Protein AF-A0AA97FB70-F1 (afdb_monomer)

Foldseek 3Di:
DDDDDDDDDDPDDDDDDPDDPPDPPPPPQDDPVLLLLLLQLLLLVVVLVVLVPDPPDDPVRSVVSNVVSVVLNVVSVVVNPVDDPVNSVVSNVVNVVVLVVDDPVVSVVSNVVSSVVVVVVVVVVVVVVVVVVVVVVVVVVD

Organism: NCBI:txid3071408

Sequence (142 aa):
MSTRLSSIIIALSMALGTAPAIAQQQQQGLSELAANDFRCFALMGAQRDLLLNRTDVDAEQKAGRLIELNVLTAFYNGRSSQYNANQVSSALQGTTRQLLAMEQAALDAEMQRCTNFYLNVRQSMTEARAQAAQAISGQQQQ

Secondary structure (DSSP, 8-state):
----------------------------PPPHHHHHHHHHHHHHHHHHHHHHH-SSS-HHHHHHHHHHHHHHHHHHHHHHTTS-HHHHHHHHHHHHHHHHTS-HHHHHHHHHHHHHHHHHHHHHHHHHHHHHHHHHHHHTT-

Mean predicted aligned error: 12.49 Å

Structure (mmCIF, N/CA/C/O backbone):
data_AF-A0AA97FB70-F1
#
_entry.id   AF-A0AA97FB70-F1
#
loop_
_atom_site.group_PDB
_atom_site.id
_atom_site.type_symbol
_atom_site.label_atom_id
_atom_site.label_alt_id
_atom_site.label_comp_id
_atom_site.label_asym_id
_atom_site.label_entity_id
_atom_site.label_seq_id
_atom_site.pdbx_PDB_ins_code
_atom_site.Cartn_x
_atom_site.Cartn_y
_atom_site.Cartn_z
_atom_site.occupancy
_atom_site.B_iso_or_equiv
_atom_site.auth_seq_id
_atom_site.auth_comp_id
_atom_site.auth_asym_id
_atom_site.auth_atom_id
_atom_site.pdbx_PDB_model_num
ATOM 1 N N . MET A 1 1 ? 67.669 -17.557 61.266 1.00 44.47 1 MET A N 1
ATOM 2 C CA . MET A 1 1 ? 68.060 -17.496 59.842 1.00 44.47 1 MET A CA 1
ATOM 3 C C . MET A 1 1 ? 66.885 -16.941 59.057 1.00 44.47 1 MET A C 1
ATOM 5 O O . MET A 1 1 ? 65.794 -17.483 59.157 1.00 44.47 1 MET A O 1
ATOM 9 N N . SER A 1 2 ? 67.096 -15.809 58.386 1.00 50.75 2 SER A N 1
ATOM 10 C CA . SER A 1 2 ? 66.127 -15.149 57.505 1.00 50.75 2 SER A CA 1
ATOM 11 C C . SER A 1 2 ? 65.854 -15.977 56.252 1.00 50.75 2 SER A C 1
ATOM 13 O O . SER A 1 2 ? 66.799 -16.484 55.657 1.00 50.75 2 SER A O 1
ATOM 15 N N . THR A 1 3 ? 64.614 -15.978 55.762 1.00 44.78 3 THR A N 1
ATOM 16 C CA . THR A 1 3 ? 64.290 -15.360 54.459 1.00 44.78 3 THR A CA 1
ATOM 17 C C . THR A 1 3 ? 62.779 -15.224 54.266 1.00 44.78 3 THR A C 1
ATOM 19 O O . THR A 1 3 ? 61.993 -16.101 54.603 1.00 44.78 3 THR A O 1
ATOM 22 N N . ARG A 1 4 ? 62.405 -14.037 53.783 1.00 55.75 4 ARG A N 1
ATOM 23 C CA . ARG A 1 4 ? 61.065 -13.587 53.391 1.00 55.75 4 ARG A CA 1
ATOM 24 C C . ARG A 1 4 ? 60.722 -14.102 51.989 1.00 55.75 4 ARG A C 1
ATOM 26 O O . ARG A 1 4 ? 61.653 -14.400 51.254 1.00 55.75 4 ARG A O 1
ATOM 33 N N . LEU A 1 5 ? 59.434 -14.064 51.627 1.00 50.97 5 LEU 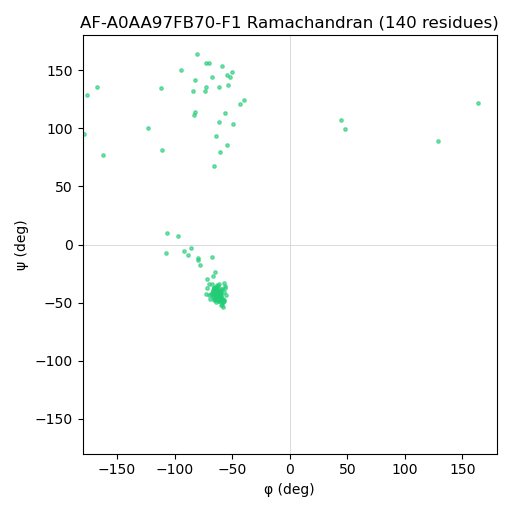A N 1
ATOM 34 C CA . LEU A 1 5 ? 58.842 -13.698 50.316 1.00 50.97 5 LEU A CA 1
ATOM 35 C C . LEU A 1 5 ? 57.307 -13.806 50.496 1.00 50.97 5 LEU A C 1
ATOM 37 O O . LEU A 1 5 ? 56.780 -14.896 50.660 1.00 50.97 5 LEU A O 1
ATOM 41 N N . SER A 1 6 ? 56.585 -12.725 50.806 1.00 48.28 6 SER A N 1
ATOM 42 C CA . SER A 1 6 ? 55.991 -11.761 49.861 1.00 48.28 6 SER A CA 1
ATOM 43 C C . SER A 1 6 ? 55.221 -12.414 48.706 1.00 48.28 6 SER A C 1
ATOM 45 O O . SER A 1 6 ? 55.828 -12.751 47.696 1.00 48.28 6 SER A O 1
ATOM 47 N N . SER A 1 7 ? 53.888 -12.480 48.792 1.00 50.91 7 SER A N 1
ATOM 48 C CA . SER A 1 7 ? 53.012 -11.639 47.954 1.00 50.91 7 SER A CA 1
ATOM 49 C C . SER A 1 7 ? 51.536 -11.823 48.304 1.00 50.91 7 SER A C 1
ATOM 51 O O . SER A 1 7 ? 51.008 -12.926 48.385 1.00 50.91 7 SER A O 1
ATOM 53 N N . ILE A 1 8 ? 50.910 -10.673 48.515 1.00 54.56 8 ILE A N 1
ATOM 54 C CA . ILE A 1 8 ? 49.498 -10.409 48.747 1.00 54.56 8 ILE A CA 1
ATOM 55 C C . ILE A 1 8 ? 48.815 -10.315 47.375 1.00 54.56 8 ILE A C 1
ATOM 57 O O . ILE A 1 8 ? 49.288 -9.557 46.532 1.00 54.56 8 ILE A O 1
ATOM 61 N N . ILE A 1 9 ? 47.681 -10.991 47.173 1.00 56.78 9 ILE A N 1
ATOM 62 C CA . ILE A 1 9 ? 46.658 -10.532 46.222 1.00 56.78 9 ILE A CA 1
ATOM 63 C C . ILE A 1 9 ? 45.352 -10.392 47.000 1.00 56.78 9 ILE A C 1
ATOM 65 O O . ILE A 1 9 ? 44.668 -11.363 47.311 1.00 56.78 9 ILE A O 1
ATOM 69 N N . ILE A 1 10 ? 45.055 -9.144 47.349 1.00 54.81 10 ILE A N 1
ATOM 70 C CA . ILE A 1 10 ? 43.747 -8.690 47.805 1.00 54.81 10 ILE A CA 1
ATOM 71 C C . ILE A 1 10 ? 42.913 -8.454 46.545 1.00 54.81 10 ILE A C 1
ATOM 73 O O . ILE A 1 10 ? 43.208 -7.538 45.783 1.00 54.81 10 ILE A O 1
ATOM 77 N N . ALA A 1 11 ? 41.863 -9.246 46.339 1.00 51.91 11 ALA A N 1
ATOM 78 C CA . ALA A 1 11 ? 40.747 -8.871 45.476 1.00 51.91 11 ALA A CA 1
ATOM 79 C C . ALA A 1 11 ? 39.525 -8.637 46.374 1.00 51.91 11 ALA A C 1
ATOM 81 O O . ALA A 1 11 ? 38.693 -9.515 46.591 1.00 51.91 11 ALA A O 1
ATOM 82 N N . LEU A 1 12 ? 39.484 -7.440 46.965 1.00 48.34 12 LEU A N 1
ATOM 83 C CA . LEU A 1 12 ? 38.316 -6.879 47.636 1.00 48.34 12 LEU A CA 1
ATOM 84 C C . LEU A 1 12 ? 37.419 -6.243 46.567 1.00 48.34 12 LEU A C 1
ATOM 86 O O . LEU A 1 12 ? 37.794 -5.219 46.006 1.00 48.34 12 LEU A O 1
ATOM 90 N N . SER A 1 13 ? 36.242 -6.806 46.304 1.00 49.72 13 SER A N 1
ATOM 91 C CA . SER A 1 13 ? 35.053 -6.086 45.801 1.00 49.72 13 SER A CA 1
ATOM 92 C C . SER A 1 13 ? 33.834 -6.980 46.066 1.00 49.72 13 SER A C 1
ATOM 94 O O . SER A 1 13 ? 33.517 -7.867 45.286 1.00 49.72 13 SER A O 1
ATOM 96 N N . MET A 1 14 ? 33.353 -7.040 47.306 1.00 46.28 14 MET A N 1
ATOM 97 C CA . MET A 1 14 ? 32.120 -6.369 47.739 1.00 46.28 14 MET A CA 1
ATOM 98 C C . MET A 1 14 ? 30.946 -6.514 46.761 1.00 46.28 14 MET A C 1
ATOM 100 O O . MET A 1 14 ? 30.884 -5.875 45.715 1.00 46.28 14 MET A O 1
ATOM 104 N N . ALA A 1 15 ? 29.993 -7.344 47.184 1.00 51.19 15 ALA A N 1
ATOM 105 C CA . ALA A 1 15 ? 28.610 -7.324 46.748 1.00 51.19 15 ALA A CA 1
ATOM 106 C C . ALA A 1 15 ? 28.008 -5.918 46.891 1.00 51.19 15 ALA A C 1
ATOM 108 O O . ALA A 1 15 ? 28.314 -5.232 47.863 1.00 51.19 15 ALA A O 1
ATOM 109 N N . LEU A 1 16 ? 27.135 -5.547 45.950 1.00 43.12 16 LEU A N 1
ATOM 110 C CA . LEU A 1 16 ? 25.863 -4.828 46.126 1.00 43.12 16 LEU A CA 1
ATOM 111 C C . LEU A 1 16 ? 25.431 -4.279 44.762 1.00 43.12 16 LEU A C 1
ATOM 113 O O . LEU A 1 16 ? 26.141 -3.490 44.147 1.00 43.12 16 LEU A O 1
ATOM 117 N N . GLY A 1 17 ? 24.241 -4.673 44.313 1.00 40.38 17 GLY A N 1
ATOM 118 C CA . GLY A 1 17 ? 23.576 -4.045 43.176 1.00 40.38 17 GLY A CA 1
ATOM 119 C C . GLY A 1 17 ? 23.115 -5.049 42.137 1.00 40.38 17 GLY A C 1
ATOM 120 O O . GLY A 1 17 ? 23.816 -5.337 41.173 1.00 40.38 17 GLY A O 1
ATOM 121 N N . THR A 1 18 ? 21.891 -5.539 42.309 1.00 51.41 18 THR A N 1
ATOM 122 C CA . THR A 1 18 ? 21.053 -6.045 41.221 1.00 51.41 18 THR A CA 1
ATOM 123 C C . THR A 1 18 ? 20.816 -4.904 40.225 1.00 51.41 18 THR A C 1
ATOM 125 O O . THR A 1 18 ? 19.798 -4.218 40.281 1.00 51.41 18 THR A O 1
ATOM 128 N N . ALA A 1 19 ? 21.794 -4.633 39.363 1.00 48.28 19 ALA A N 1
ATOM 129 C CA . ALA A 1 19 ? 21.603 -3.767 38.210 1.00 48.28 19 ALA A CA 1
ATOM 130 C C . ALA A 1 19 ? 20.758 -4.539 37.184 1.00 48.28 19 ALA A C 1
ATOM 132 O O . ALA A 1 19 ? 20.974 -5.742 37.004 1.00 48.28 19 ALA A O 1
ATOM 133 N N . PRO A 1 20 ? 19.748 -3.890 36.583 1.00 44.09 20 PRO A N 1
ATOM 134 C CA . PRO A 1 20 ? 18.685 -4.575 35.875 1.00 44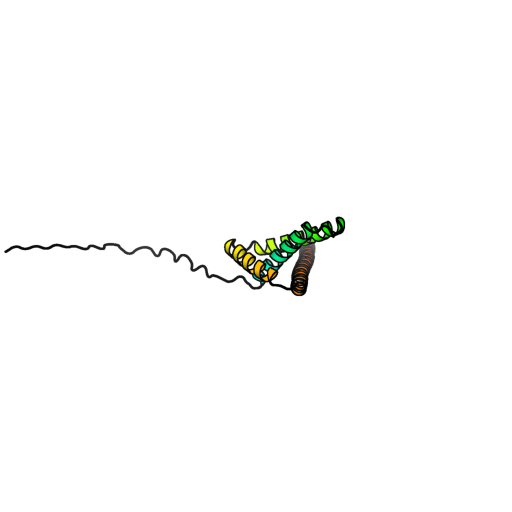.09 20 PRO A CA 1
ATOM 135 C C . PRO A 1 20 ? 19.285 -5.364 34.720 1.00 44.09 20 PRO A C 1
ATOM 137 O O . PRO A 1 20 ? 20.128 -4.857 33.980 1.00 44.09 20 PRO A O 1
ATOM 140 N N . ALA A 1 21 ? 18.819 -6.602 34.563 1.00 47.72 21 ALA A N 1
ATOM 141 C CA . ALA A 1 21 ? 18.895 -7.295 33.295 1.00 47.72 21 ALA A CA 1
ATOM 142 C C . ALA A 1 21 ? 18.352 -6.324 32.240 1.00 47.72 21 ALA A C 1
ATOM 144 O O . ALA A 1 21 ? 17.148 -6.065 32.191 1.00 47.72 21 ALA A O 1
ATOM 145 N N . ILE A 1 22 ? 19.250 -5.717 31.459 1.00 51.22 22 ILE A N 1
ATOM 146 C CA . ILE A 1 22 ? 18.862 -5.005 30.251 1.00 51.22 22 ILE A CA 1
ATOM 147 C C . ILE A 1 22 ? 18.116 -6.056 29.456 1.00 51.22 22 ILE A C 1
ATOM 149 O O . ILE A 1 22 ? 18.670 -7.108 29.130 1.00 51.22 22 ILE A O 1
ATOM 153 N N . ALA A 1 23 ? 16.823 -5.796 29.313 1.00 42.44 23 ALA A N 1
ATOM 154 C CA . ALA A 1 23 ? 15.851 -6.689 28.749 1.00 42.44 23 ALA A CA 1
ATOM 155 C C . ALA A 1 23 ? 16.462 -7.420 27.555 1.00 42.44 23 ALA A C 1
ATOM 157 O O . ALA A 1 23 ? 16.907 -6.796 26.589 1.00 42.44 23 ALA A O 1
ATOM 158 N N . GLN A 1 24 ? 16.430 -8.753 27.607 1.00 37.75 24 GLN A N 1
ATOM 159 C CA . GLN A 1 24 ? 16.200 -9.530 26.403 1.00 37.75 24 GLN A CA 1
ATOM 160 C C . GLN A 1 24 ? 14.893 -8.988 25.829 1.00 37.75 24 GLN A C 1
ATOM 162 O O . GLN A 1 24 ? 13.804 -9.450 26.164 1.00 37.75 24 GLN A O 1
ATOM 167 N N . GLN A 1 25 ? 14.999 -7.918 25.045 1.00 43.56 25 GLN A N 1
ATOM 168 C CA . GLN A 1 25 ? 13.932 -7.426 24.214 1.00 43.56 25 GLN A CA 1
ATOM 169 C C . GLN A 1 25 ? 13.725 -8.567 23.237 1.00 43.56 25 GLN A C 1
ATOM 171 O O . GLN A 1 25 ? 14.482 -8.727 22.279 1.00 43.56 25 GLN A O 1
ATOM 176 N N . GLN A 1 26 ? 12.786 -9.447 23.596 1.00 38.09 26 GLN A N 1
ATOM 177 C CA . GLN A 1 26 ? 12.330 -10.517 22.744 1.00 38.09 26 GLN A CA 1
ATOM 178 C C . GLN A 1 26 ? 12.166 -9.894 21.374 1.00 38.09 26 GLN A C 1
ATOM 180 O O . GLN A 1 26 ? 11.438 -8.915 21.191 1.00 38.09 26 GLN A O 1
ATOM 185 N N . GLN A 1 27 ? 12.900 -10.460 20.433 1.00 46.34 27 GLN A N 1
ATOM 186 C CA . GLN A 1 27 ? 12.713 -10.276 19.016 1.00 46.34 27 GLN A CA 1
ATOM 187 C C . GLN A 1 27 ? 11.344 -10.895 18.697 1.00 46.34 27 GLN A C 1
ATOM 189 O O . GLN A 1 27 ? 11.245 -11.962 18.105 1.00 46.34 27 GLN A O 1
ATOM 194 N N . GLN A 1 28 ? 10.274 -10.279 19.209 1.00 54.03 28 GLN A N 1
ATOM 195 C CA . GLN A 1 28 ? 8.913 -10.559 18.814 1.00 54.03 28 GLN A CA 1
ATOM 196 C C . GLN A 1 28 ? 8.890 -10.201 17.339 1.00 54.03 28 GLN A C 1
ATOM 198 O O . G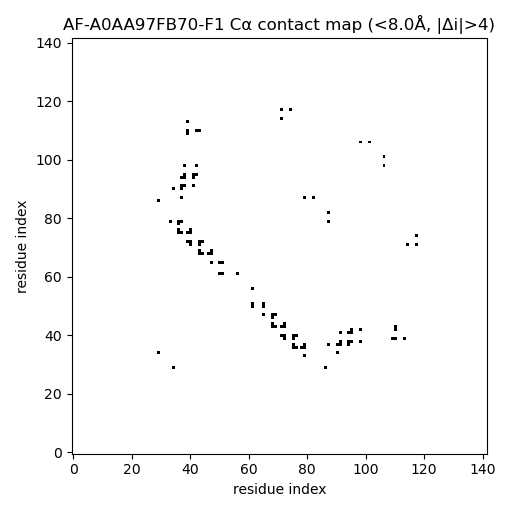LN A 1 28 ? 8.993 -9.029 16.959 1.00 54.03 28 GLN A O 1
ATOM 203 N N . GLY A 1 29 ? 8.881 -11.247 16.514 1.00 61.06 29 GLY A N 1
ATOM 204 C CA . GLY A 1 29 ? 8.641 -11.111 15.093 1.00 61.06 29 GLY A CA 1
ATOM 205 C C . GLY A 1 29 ? 7.387 -10.274 14.886 1.00 61.06 29 GLY A C 1
ATOM 206 O O . GLY A 1 29 ? 6.471 -10.270 15.713 1.00 61.06 29 GLY A O 1
ATOM 207 N N . LEU A 1 30 ? 7.369 -9.522 13.794 1.00 70.06 30 LEU A N 1
ATOM 208 C CA . LEU A 1 30 ? 6.179 -8.791 13.404 1.00 70.06 30 LEU A CA 1
ATOM 209 C C . LEU A 1 30 ? 4.991 -9.748 13.325 1.00 70.06 30 LEU A C 1
ATOM 211 O O . LEU A 1 30 ? 5.118 -10.856 12.802 1.00 70.06 30 LEU A O 1
ATOM 215 N N . SER A 1 31 ? 3.840 -9.314 13.836 1.00 81.75 31 SER A N 1
ATOM 216 C CA . SER A 1 31 ? 2.610 -10.063 13.614 1.00 81.75 31 SER A CA 1
ATOM 217 C C . SER A 1 31 ? 2.346 -10.176 12.112 1.00 81.75 31 SER A C 1
ATOM 219 O O . SER A 1 31 ? 2.761 -9.323 11.325 1.00 81.75 31 SER A O 1
ATOM 221 N N . GLU A 1 32 ? 1.626 -11.214 11.700 1.00 76.25 32 GLU A N 1
ATOM 222 C CA . GLU A 1 32 ? 1.259 -11.401 10.293 1.00 76.25 32 GLU A CA 1
ATOM 223 C C . GLU A 1 32 ? 0.512 -10.178 9.734 1.00 76.25 32 GLU A C 1
ATOM 225 O O . GLU A 1 32 ? 0.768 -9.729 8.618 1.00 76.25 32 GLU A O 1
ATOM 230 N N . LEU A 1 33 ? -0.343 -9.565 10.559 1.00 78.62 33 LEU A N 1
ATOM 231 C CA . LEU A 1 33 ? -1.034 -8.321 10.230 1.00 78.62 33 LEU A CA 1
ATOM 232 C C . LEU A 1 33 ? -0.055 -7.173 9.946 1.00 78.62 33 LEU A C 1
ATOM 234 O O . LEU A 1 33 ? -0.219 -6.466 8.957 1.00 78.62 33 LEU A O 1
ATOM 238 N N . ALA A 1 34 ? 0.984 -7.029 10.770 1.00 84.25 34 ALA A N 1
ATOM 239 C CA . ALA A 1 34 ? 2.019 -6.022 10.573 1.00 84.25 34 ALA A CA 1
ATOM 240 C C . ALA A 1 34 ? 2.800 -6.264 9.277 1.00 84.25 34 ALA A C 1
ATOM 242 O O . ALA A 1 34 ? 3.020 -5.342 8.497 1.00 84.25 34 ALA A O 1
ATOM 243 N N . ALA A 1 35 ? 3.193 -7.515 9.019 1.00 84.38 35 ALA A N 1
ATOM 244 C CA . ALA A 1 35 ? 3.893 -7.889 7.793 1.00 84.38 35 ALA A CA 1
ATOM 245 C C . ALA A 1 35 ? 3.053 -7.580 6.541 1.00 84.38 35 ALA A C 1
ATOM 247 O O . ALA A 1 35 ? 3.585 -7.104 5.537 1.00 84.38 35 ALA A O 1
ATOM 248 N N . ASN A 1 36 ? 1.737 -7.793 6.617 1.00 88.56 36 ASN A N 1
ATOM 249 C CA . ASN A 1 36 ? 0.799 -7.437 5.556 1.00 88.56 36 ASN A CA 1
ATOM 250 C C . ASN A 1 36 ? 0.693 -5.918 5.357 1.00 88.56 36 ASN A C 1
ATOM 252 O O . ASN A 1 36 ? 0.653 -5.471 4.212 1.00 88.56 36 ASN A O 1
ATOM 256 N N . ASP A 1 37 ? 0.702 -5.129 6.434 1.00 91.62 37 ASP A N 1
ATOM 257 C CA . ASP A 1 37 ? 0.679 -3.664 6.353 1.00 91.62 37 ASP A CA 1
ATOM 258 C C . ASP A 1 37 ? 1.937 -3.103 5.686 1.00 91.62 37 ASP A C 1
ATOM 260 O O . ASP A 1 37 ? 1.837 -2.255 4.799 1.00 91.62 37 ASP A O 1
ATOM 264 N N . PHE A 1 38 ? 3.119 -3.621 6.039 1.00 92.12 38 PHE A N 1
ATOM 265 C CA . PHE A 1 38 ? 4.371 -3.232 5.382 1.00 92.12 38 PHE A CA 1
ATOM 266 C C . PHE A 1 38 ? 4.389 -3.605 3.898 1.00 92.12 38 PHE A C 1
ATOM 268 O O . PHE A 1 38 ? 4.907 -2.839 3.083 1.00 92.12 38 PHE A O 1
ATOM 275 N N . ARG A 1 39 ? 3.778 -4.737 3.528 1.00 91.75 39 ARG A N 1
ATOM 276 C CA . ARG A 1 39 ? 3.636 -5.153 2.128 1.00 91.75 39 ARG A CA 1
ATOM 277 C C . ARG A 1 39 ? 2.751 -4.241 1.325 1.00 91.75 39 ARG A C 1
ATOM 279 O O . ARG A 1 39 ? 3.165 -3.781 0.263 1.00 91.75 39 ARG A O 1
ATOM 286 N N . CYS A 1 40 ? 1.591 -3.913 1.868 1.00 94.50 40 CYS A N 1
ATOM 287 C CA . CYS A 1 40 ? 0.695 -2.975 1.228 1.00 94.50 40 CYS A CA 1
ATOM 288 C C . CYS A 1 40 ? 1.302 -1.570 1.147 1.00 94.50 40 CYS A C 1
ATOM 29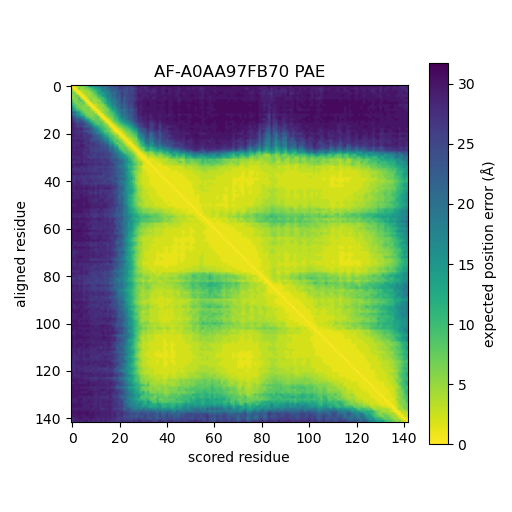0 O O . CYS A 1 40 ? 1.218 -0.941 0.097 1.00 94.50 40 CYS A O 1
ATOM 292 N N . PHE A 1 41 ? 1.986 -1.095 2.192 1.00 94.44 41 PHE A N 1
ATOM 293 C CA . PHE A 1 41 ? 2.693 0.187 2.154 1.00 94.44 41 PHE A CA 1
ATOM 294 C C . PHE A 1 41 ? 3.751 0.230 1.042 1.00 94.44 41 PHE A C 1
ATOM 296 O O . PHE A 1 41 ? 3.734 1.138 0.210 1.00 94.44 41 PHE A O 1
ATOM 303 N N . ALA A 1 42 ? 4.642 -0.766 0.998 1.00 93.44 42 ALA A N 1
ATOM 304 C CA . ALA A 1 42 ? 5.711 -0.823 0.005 1.00 93.44 42 ALA A CA 1
ATOM 305 C C . ALA A 1 42 ? 5.160 -0.947 -1.426 1.00 93.44 42 ALA A C 1
ATOM 307 O O . ALA A 1 42 ? 5.639 -0.259 -2.327 1.00 93.44 42 ALA A O 1
ATOM 308 N N . LEU A 1 43 ? 4.124 -1.769 -1.630 1.00 95.00 43 LEU A N 1
ATOM 309 C CA . LEU A 1 43 ? 3.497 -1.958 -2.938 1.00 95.00 43 LEU A CA 1
ATOM 310 C C . LEU A 1 43 ? 2.833 -0.674 -3.447 1.00 95.00 43 LEU A C 1
ATOM 312 O O . LEU A 1 43 ? 3.054 -0.293 -4.595 1.00 95.00 43 LEU A O 1
ATOM 316 N N . MET A 1 44 ? 2.058 0.020 -2.607 1.00 95.31 44 MET A N 1
ATOM 317 C CA . MET A 1 44 ? 1.383 1.263 -3.010 1.00 95.31 44 MET A CA 1
ATOM 318 C C . MET A 1 44 ? 2.384 2.381 -3.308 1.00 95.31 44 MET A C 1
ATOM 320 O O . MET A 1 44 ? 2.221 3.098 -4.296 1.00 95.31 44 MET A O 1
ATOM 324 N N . GLY A 1 45 ? 3.456 2.478 -2.513 1.00 92.94 45 GLY A N 1
ATOM 325 C CA . GLY A 1 45 ? 4.567 3.390 -2.781 1.00 92.94 45 GLY A CA 1
ATOM 326 C C . GLY A 1 45 ? 5.228 3.110 -4.133 1.00 92.94 45 GLY A C 1
ATOM 327 O O . GLY A 1 45 ? 5.340 4.014 -4.957 1.00 92.94 45 GLY A O 1
ATOM 328 N N . ALA A 1 46 ? 5.570 1.848 -4.411 1.00 91.56 46 ALA A N 1
ATOM 329 C CA . ALA A 1 46 ? 6.177 1.456 -5.682 1.00 91.56 46 ALA A CA 1
ATOM 330 C C . ALA A 1 46 ? 5.260 1.740 -6.885 1.00 91.56 46 ALA A C 1
ATOM 332 O O . ALA A 1 46 ? 5.711 2.283 -7.891 1.00 91.56 46 ALA A O 1
ATOM 333 N N . GLN A 1 47 ? 3.961 1.436 -6.781 1.00 92.94 47 GLN A N 1
ATOM 334 C CA . GLN A 1 47 ? 2.989 1.726 -7.843 1.00 92.94 47 GLN A CA 1
ATOM 335 C C . GLN A 1 47 ? 2.834 3.228 -8.092 1.00 92.94 47 GLN A C 1
ATOM 337 O O . GLN A 1 47 ? 2.711 3.656 -9.242 1.00 92.94 47 GLN A O 1
ATOM 342 N N . ARG A 1 48 ? 2.878 4.041 -7.032 1.00 94.56 48 ARG A N 1
ATOM 343 C CA . ARG A 1 48 ? 2.856 5.501 -7.153 1.00 94.56 48 ARG A CA 1
ATOM 344 C C . ARG A 1 48 ? 4.088 6.002 -7.894 1.00 94.56 48 ARG A C 1
ATOM 346 O O . ARG A 1 48 ? 3.949 6.787 -8.828 1.00 94.56 48 ARG A O 1
ATOM 353 N N . ASP A 1 49 ? 5.267 5.529 -7.510 1.00 92.94 49 ASP A N 1
ATOM 354 C CA . ASP A 1 49 ? 6.528 5.955 -8.115 1.00 92.94 49 ASP A CA 1
ATOM 355 C C . ASP A 1 49 ? 6.619 5.507 -9.586 1.00 92.94 49 ASP A C 1
ATOM 357 O O . ASP A 1 49 ? 7.049 6.278 -10.446 1.00 92.94 49 ASP A O 1
ATOM 361 N N . LEU A 1 50 ? 6.117 4.313 -9.922 1.00 91.88 50 LEU A N 1
ATOM 362 C CA . LEU A 1 50 ? 5.969 3.865 -11.311 1.00 91.88 50 LEU A CA 1
ATOM 363 C C . LEU A 1 50 ? 5.015 4.770 -12.096 1.00 91.88 50 LEU A C 1
ATOM 365 O O . LEU A 1 50 ? 5.353 5.232 -13.186 1.00 91.88 50 LEU A O 1
ATOM 369 N N . LEU A 1 51 ? 3.836 5.063 -11.543 1.00 94.38 51 LEU A N 1
ATOM 370 C CA . LEU A 1 51 ? 2.839 5.899 -12.205 1.00 94.38 51 LEU A CA 1
ATOM 371 C C . LEU A 1 51 ? 3.344 7.329 -12.435 1.00 94.38 51 LEU A C 1
ATOM 373 O O . LEU A 1 51 ? 3.094 7.893 -13.500 1.00 94.38 51 LEU A O 1
ATOM 377 N N . LEU A 1 52 ? 4.088 7.906 -11.486 1.00 94.19 52 LEU A N 1
ATOM 378 C CA . LEU A 1 52 ? 4.706 9.228 -11.632 1.00 94.19 52 LEU A CA 1
ATOM 379 C C . LEU A 1 52 ? 5.614 9.310 -12.865 1.00 94.19 52 LEU A C 1
ATOM 381 O O . LEU A 1 52 ? 5.604 10.336 -13.546 1.00 94.19 52 LEU A O 1
ATOM 385 N N . ASN A 1 53 ? 6.309 8.224 -13.201 1.00 94.00 53 ASN A N 1
ATOM 386 C CA . ASN A 1 53 ? 7.236 8.165 -14.331 1.00 94.00 53 ASN A CA 1
ATOM 387 C C . ASN A 1 53 ? 6.583 7.759 -15.666 1.00 94.00 53 ASN A C 1
ATOM 389 O O . ASN A 1 53 ? 7.221 7.863 -16.712 1.00 94.00 53 ASN A O 1
ATOM 393 N N . ARG A 1 54 ? 5.314 7.330 -15.667 1.00 93.12 54 ARG A N 1
ATOM 394 C CA . ARG A 1 54 ? 4.584 7.000 -16.901 1.00 93.12 54 ARG A CA 1
ATOM 395 C C . ARG A 1 54 ? 4.193 8.253 -17.681 1.00 93.12 54 ARG A C 1
ATOM 397 O O . ARG A 1 54 ? 3.633 9.194 -17.110 1.00 93.12 54 ARG A O 1
ATOM 404 N N . THR A 1 55 ? 4.459 8.235 -18.984 1.00 93.38 55 THR A N 1
ATOM 405 C CA . THR A 1 55 ? 4.101 9.287 -19.954 1.00 93.38 55 THR A CA 1
ATOM 406 C C . THR A 1 55 ? 2.966 8.871 -20.889 1.00 93.38 55 THR A C 1
ATOM 408 O O . THR A 1 55 ? 2.461 9.690 -21.646 1.00 93.38 55 THR A O 1
ATOM 411 N N . ASP A 1 56 ? 2.554 7.607 -20.821 1.00 94.81 56 ASP A N 1
ATOM 412 C CA . ASP A 1 56 ? 1.545 6.964 -21.663 1.00 94.81 56 ASP A CA 1
ATOM 413 C C . ASP A 1 56 ? 0.146 6.931 -21.020 1.00 94.81 56 ASP A C 1
ATOM 415 O O . ASP A 1 56 ? -0.762 6.281 -21.529 1.00 94.81 56 ASP A O 1
ATOM 419 N N . VAL A 1 57 ? -0.027 7.608 -19.883 1.00 93.50 57 VAL A N 1
ATOM 420 C CA . VAL A 1 57 ? -1.299 7.721 -19.160 1.00 93.50 57 VAL A CA 1
ATOM 421 C C . VAL A 1 57 ? -1.775 9.161 -19.254 1.00 93.50 57 VAL A C 1
ATOM 423 O O . VAL A 1 57 ? -0.990 10.083 -19.025 1.00 93.50 57 VAL A O 1
ATOM 426 N N . ASP A 1 58 ? -3.059 9.342 -19.553 1.00 97.00 58 ASP A N 1
ATOM 427 C CA . ASP A 1 58 ? -3.697 10.656 -19.554 1.00 97.00 58 ASP A CA 1
ATOM 428 C C . ASP A 1 58 ? -3.505 11.387 -18.208 1.00 97.00 58 ASP A C 1
ATOM 430 O O . ASP A 1 58 ? -3.461 10.764 -17.143 1.00 97.00 58 ASP A O 1
ATOM 434 N N . ALA A 1 59 ? -3.373 12.716 -18.248 1.00 94.25 59 ALA A N 1
ATOM 435 C CA . ALA A 1 59 ? -3.042 13.519 -17.074 1.00 94.25 59 ALA A CA 1
ATOM 436 C C . ALA A 1 59 ? -4.131 13.474 -15.989 1.00 94.25 59 ALA A C 1
ATOM 438 O O . ALA A 1 59 ? -3.801 13.388 -14.802 1.00 94.25 59 ALA A O 1
ATOM 439 N N . GLU A 1 60 ? -5.409 13.493 -16.374 1.00 95.19 60 GLU A N 1
ATOM 440 C CA . GLU A 1 60 ? -6.533 13.424 -15.438 1.00 95.19 60 GLU A CA 1
ATOM 441 C C . GLU A 1 60 ? -6.610 12.031 -14.809 1.00 95.19 60 GLU A C 1
ATOM 443 O O . GLU A 1 60 ? -6.652 11.890 -13.582 1.00 95.19 60 GLU A O 1
ATOM 448 N N . GLN A 1 61 ? -6.507 10.987 -15.636 1.00 95.56 61 GLN A N 1
ATOM 449 C CA . GLN A 1 61 ? -6.472 9.605 -15.160 1.00 95.56 61 GLN A CA 1
ATOM 450 C C . GLN A 1 61 ? -5.287 9.361 -14.212 1.00 95.56 61 GLN A C 1
ATOM 452 O O . GLN A 1 61 ? -5.426 8.712 -13.170 1.00 95.56 61 GLN A O 1
ATOM 457 N N . LYS A 1 62 ? -4.109 9.890 -14.553 1.00 95.69 62 LYS A N 1
ATOM 458 C CA . LYS A 1 62 ? -2.904 9.810 -13.726 1.00 95.69 62 LYS A CA 1
ATOM 459 C C . LYS A 1 62 ? -3.113 10.509 -12.385 1.00 95.69 62 LYS A C 1
ATOM 461 O O . LYS A 1 62 ? -2.780 9.924 -11.357 1.00 95.69 62 LYS A O 1
ATOM 466 N N . ALA A 1 63 ? -3.691 11.711 -12.375 1.00 96.19 63 ALA A N 1
ATOM 467 C CA . ALA A 1 63 ? -3.985 12.442 -11.145 1.00 96.19 63 ALA A CA 1
ATOM 468 C C . ALA A 1 63 ? -4.948 11.666 -10.231 1.00 96.19 63 ALA A C 1
ATOM 470 O O . ALA A 1 63 ? -4.645 11.491 -9.049 1.00 96.19 63 ALA A O 1
ATOM 471 N N . GLY A 1 64 ? -6.046 11.130 -10.776 1.00 96.19 64 GLY A N 1
ATOM 472 C CA . GLY A 1 64 ? -7.005 10.320 -10.017 1.00 96.19 64 GLY A CA 1
ATOM 473 C C . GLY A 1 64 ? -6.351 9.104 -9.355 1.00 96.19 64 GLY A C 1
ATOM 474 O O . GLY A 1 64 ? -6.455 8.914 -8.143 1.00 96.19 64 GLY A O 1
ATOM 475 N N . ARG A 1 65 ? -5.566 8.338 -10.121 1.00 94.94 65 ARG A N 1
ATOM 476 C CA . ARG A 1 65 ? -4.847 7.166 -9.595 1.00 94.94 65 ARG A CA 1
ATOM 477 C C . ARG A 1 65 ? -3.786 7.528 -8.551 1.00 94.94 65 ARG A C 1
ATOM 479 O O . ARG A 1 65 ? -3.599 6.793 -7.585 1.00 94.94 65 ARG A O 1
ATOM 486 N N . LEU A 1 66 ? -3.086 8.654 -8.709 1.00 96.44 66 LEU A N 1
ATOM 487 C CA . LEU A 1 66 ? -2.117 9.122 -7.710 1.00 96.44 66 LEU A CA 1
ATOM 488 C C . LEU A 1 66 ? -2.797 9.512 -6.393 1.00 96.44 66 LEU A C 1
ATOM 490 O O . LEU A 1 66 ? -2.246 9.239 -5.327 1.00 96.44 66 LEU A O 1
ATOM 494 N N . ILE A 1 67 ? -3.988 10.114 -6.448 1.00 97.12 67 ILE A N 1
ATOM 495 C CA . ILE A 1 67 ? -4.782 10.426 -5.252 1.00 97.12 67 ILE A CA 1
ATOM 496 C C . ILE A 1 67 ? -5.143 9.137 -4.508 1.00 97.12 67 ILE A C 1
ATOM 498 O O . ILE A 1 67 ? -4.904 9.045 -3.303 1.00 97.12 67 ILE A O 1
ATOM 502 N N . GLU A 1 68 ? -5.646 8.123 -5.215 1.00 95.00 68 GLU A N 1
ATOM 503 C CA . GLU A 1 68 ? -5.982 6.821 -4.623 1.00 95.00 68 GLU A CA 1
ATOM 504 C C . GLU A 1 68 ? -4.769 6.169 -3.944 1.00 95.00 68 GLU A C 1
ATOM 506 O O . GLU A 1 68 ? -4.830 5.788 -2.772 1.00 95.00 68 GLU A O 1
ATOM 511 N N . LEU A 1 69 ? -3.635 6.106 -4.648 1.00 95.88 69 LEU A N 1
ATOM 512 C CA . LEU A 1 69 ? -2.396 5.532 -4.121 1.00 95.88 69 LEU A CA 1
ATOM 513 C C . LEU A 1 69 ? -1.863 6.309 -2.914 1.00 95.88 69 LEU A C 1
ATOM 515 O O . LEU A 1 69 ? -1.355 5.699 -1.971 1.00 95.88 69 LEU A O 1
ATOM 519 N N . ASN A 1 70 ? -2.003 7.636 -2.895 1.00 96.44 70 ASN A N 1
ATOM 520 C CA . ASN A 1 70 ? -1.614 8.454 -1.748 1.00 96.44 70 ASN A CA 1
ATOM 521 C C . ASN A 1 70 ? -2.477 8.165 -0.517 1.00 96.44 70 ASN A C 1
ATOM 523 O O . ASN A 1 70 ? -1.933 8.026 0.579 1.00 96.44 70 ASN A O 1
ATOM 527 N N . VAL A 1 71 ? -3.795 8.021 -0.685 1.00 96.25 71 VAL A N 1
ATOM 528 C CA . VAL A 1 71 ? -4.703 7.662 0.416 1.00 96.25 71 VAL A CA 1
ATOM 529 C C . VAL A 1 71 ? -4.353 6.286 0.983 1.00 96.25 71 VAL A C 1
ATOM 531 O O . VAL A 1 71 ? -4.220 6.142 2.199 1.00 96.25 71 VAL A O 1
ATOM 534 N N . LEU A 1 72 ? -4.144 5.288 0.119 1.00 96.25 72 LEU A N 1
ATOM 535 C CA . LEU A 1 72 ? -3.769 3.935 0.541 1.00 96.25 72 LEU A CA 1
ATOM 536 C C . LEU A 1 72 ? -2.405 3.914 1.244 1.00 96.25 72 LEU A C 1
ATOM 538 O O . LEU A 1 72 ? -2.266 3.325 2.315 1.00 96.25 72 LEU A O 1
ATOM 542 N N . THR A 1 73 ? -1.407 4.601 0.685 1.00 95.00 73 THR A N 1
ATOM 543 C CA . THR A 1 73 ? -0.066 4.696 1.282 1.00 95.00 73 THR A CA 1
ATOM 544 C C . THR A 1 73 ? -0.126 5.350 2.662 1.00 95.00 73 THR A C 1
ATOM 546 O O . THR A 1 73 ? 0.464 4.835 3.611 1.00 95.00 73 THR A O 1
ATOM 549 N N . ALA A 1 74 ? -0.873 6.450 2.808 1.00 95.06 74 ALA A N 1
ATOM 550 C CA . ALA A 1 74 ? -1.041 7.131 4.089 1.00 95.06 74 ALA A CA 1
ATOM 551 C C . ALA A 1 74 ? -1.745 6.245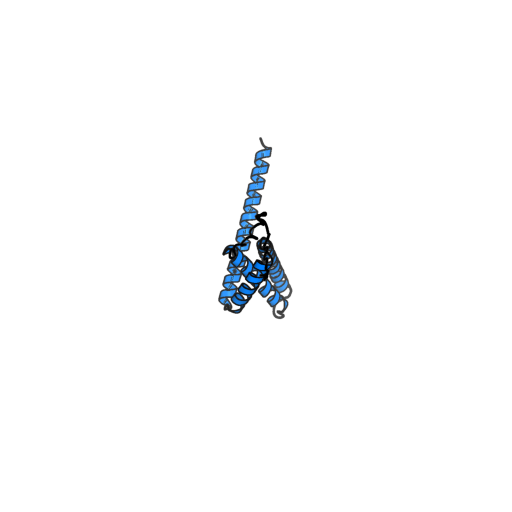 5.127 1.00 95.06 74 ALA A C 1
ATOM 553 O O . ALA A 1 74 ? -1.330 6.211 6.286 1.00 95.06 74 ALA A O 1
ATOM 554 N N . PHE A 1 75 ? -2.766 5.494 4.707 1.00 95.44 75 PHE A N 1
ATOM 555 C CA . PHE A 1 75 ? -3.460 4.536 5.563 1.00 95.44 75 PHE A CA 1
ATOM 556 C C . PHE A 1 75 ? -2.502 3.476 6.124 1.00 95.44 75 PHE A C 1
ATOM 558 O O . PHE 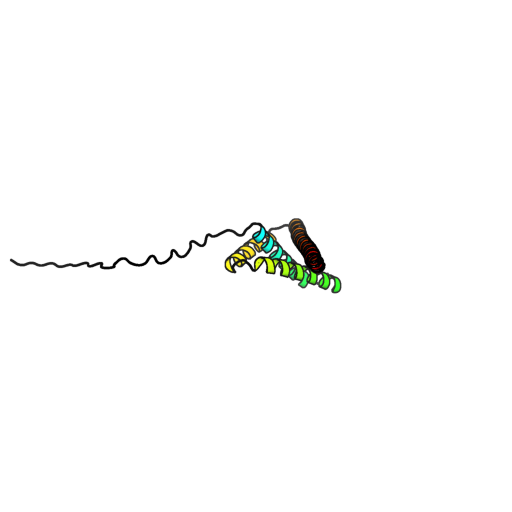A 1 75 ? -2.410 3.321 7.343 1.00 95.44 75 PHE A O 1
ATOM 565 N N . TYR A 1 76 ? -1.741 2.789 5.266 1.00 94.31 76 TYR A N 1
ATOM 566 C CA . TYR A 1 76 ? -0.809 1.751 5.716 1.00 94.31 76 TYR A CA 1
ATOM 567 C C . TYR A 1 76 ? 0.366 2.314 6.524 1.00 94.31 76 TYR A C 1
ATOM 569 O O . TYR A 1 76 ? 0.779 1.703 7.510 1.00 94.31 76 TYR A O 1
ATOM 577 N N . ASN A 1 77 ? 0.840 3.519 6.191 1.00 91.38 77 ASN A N 1
ATOM 578 C CA . ASN A 1 77 ? 1.839 4.215 6.998 1.00 91.38 77 ASN A CA 1
ATOM 579 C C . ASN A 1 77 ? 1.331 4.480 8.425 1.00 91.38 77 ASN A C 1
ATOM 581 O O . ASN A 1 77 ? 2.023 4.168 9.393 1.00 91.38 77 ASN A O 1
ATOM 585 N N . GLY A 1 78 ? 0.101 4.986 8.566 1.00 91.38 78 GLY A N 1
ATOM 586 C CA . GLY A 1 78 ? -0.517 5.238 9.871 1.00 91.38 78 GLY A CA 1
ATOM 587 C C . GLY A 1 78 ? -0.688 3.971 10.714 1.00 91.38 78 GLY A C 1
ATOM 588 O O . GLY A 1 78 ? -0.519 4.012 11.925 1.00 91.38 78 GLY A O 1
ATOM 589 N N . ARG A 1 79 ? -0.949 2.818 10.090 1.00 89.62 79 ARG A N 1
ATOM 590 C CA . ARG A 1 79 ? -0.992 1.529 10.804 1.00 89.62 79 ARG A CA 1
ATOM 591 C C . ARG A 1 79 ? 0.388 1.038 11.232 1.00 89.62 79 ARG A C 1
ATOM 593 O O . ARG A 1 79 ? 0.518 0.371 12.255 1.00 89.62 79 ARG A O 1
ATOM 600 N N . SER A 1 80 ? 1.420 1.389 10.471 1.00 83.25 80 SER A N 1
ATOM 601 C CA . SER A 1 80 ? 2.799 1.014 10.774 1.00 83.25 80 SER A CA 1
ATOM 602 C C . SER A 1 80 ? 3.468 1.888 11.844 1.00 83.25 80 SER A C 1
ATOM 604 O O . SER A 1 80 ? 4.499 1.497 12.391 1.00 83.25 80 SER A O 1
ATOM 606 N N . SER A 1 81 ? 2.884 3.038 12.202 1.00 81.88 81 SER A N 1
ATOM 607 C CA . SER A 1 81 ? 3.507 3.996 13.131 1.00 81.88 81 SER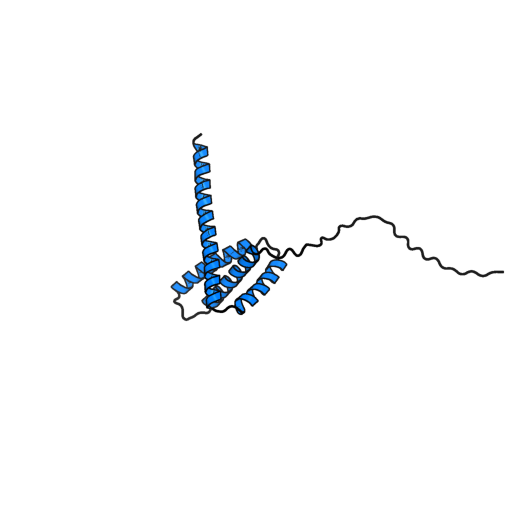 A CA 1
ATOM 608 C C . SER A 1 81 ? 3.623 3.493 14.573 1.00 81.88 81 SER A C 1
ATOM 610 O O . SER A 1 81 ? 4.288 4.119 15.391 1.00 81.88 81 SER A O 1
ATOM 612 N N . GLN A 1 82 ? 2.969 2.377 14.899 1.00 83.12 82 GLN A N 1
ATOM 613 C CA . GLN A 1 82 ? 3.058 1.721 16.204 1.00 83.12 82 GLN A CA 1
ATOM 614 C C . GLN A 1 82 ? 4.322 0.858 16.375 1.00 83.12 82 GLN A C 1
ATOM 616 O O . GLN A 1 82 ? 4.618 0.423 17.487 1.00 83.12 82 GLN A O 1
ATOM 621 N N . TYR A 1 83 ? 5.064 0.592 15.295 1.00 83.19 83 TYR A N 1
ATOM 622 C CA . TYR A 1 83 ? 6.291 -0.204 15.327 1.00 83.19 83 TYR A CA 1
ATOM 623 C C . TYR A 1 83 ? 7.525 0.688 15.457 1.00 83.19 83 TYR A C 1
ATOM 625 O O . TYR A 1 83 ? 7.555 1.820 14.977 1.00 83.19 83 TYR A O 1
ATOM 633 N N . ASN A 1 84 ? 8.582 0.168 16.085 1.00 84.44 84 ASN A N 1
ATOM 634 C CA . ASN A 1 84 ? 9.829 0.920 16.183 1.00 84.44 84 ASN A CA 1
ATOM 635 C C . ASN A 1 84 ? 10.564 0.976 14.829 1.00 84.44 84 ASN A C 1
ATOM 637 O O . ASN A 1 84 ? 10.416 0.096 13.979 1.00 84.44 84 ASN A O 1
ATOM 641 N N . ALA A 1 85 ? 11.405 1.997 14.647 1.00 79.06 85 ALA A N 1
ATOM 642 C CA . ALA A 1 85 ? 12.081 2.263 13.375 1.00 79.06 85 ALA A CA 1
ATOM 643 C C . ALA A 1 85 ? 12.936 1.086 12.860 1.00 79.06 85 ALA A C 1
ATOM 645 O O . ALA A 1 85 ? 13.009 0.858 11.653 1.00 79.06 85 ALA A O 1
ATOM 646 N N . ASN A 1 86 ? 13.545 0.304 13.758 1.00 79.75 86 ASN A N 1
ATOM 647 C CA . ASN A 1 86 ? 14.371 -0.847 13.380 1.00 79.75 86 ASN A CA 1
ATOM 648 C C . ASN A 1 86 ? 13.522 -1.991 12.809 1.00 79.75 86 ASN A C 1
ATOM 650 O O . ASN A 1 86 ? 13.877 -2.576 11.784 1.00 79.75 86 ASN A O 1
ATOM 654 N N . GLN A 1 87 ? 12.380 -2.279 13.440 1.00 80.62 87 GLN A N 1
ATOM 655 C CA . GLN A 1 87 ? 11.413 -3.266 12.957 1.00 80.62 87 GLN A CA 1
ATOM 656 C C . GLN A 1 87 ? 10.835 -2.851 11.604 1.00 80.62 87 GLN A C 1
ATOM 658 O O . GLN A 1 87 ? 10.785 -3.669 10.688 1.00 80.62 87 GLN A O 1
ATOM 663 N N . VAL A 1 88 ? 10.471 -1.573 11.461 1.00 82.00 88 VAL A N 1
ATOM 664 C CA . VAL A 1 88 ? 9.966 -1.004 10.204 1.00 82.00 88 VAL A CA 1
ATOM 665 C C . VAL A 1 88 ? 11.002 -1.154 9.088 1.00 82.00 88 VAL A C 1
ATOM 667 O O . VAL A 1 88 ? 10.696 -1.708 8.037 1.00 82.00 88 VAL A O 1
ATOM 670 N N . SER A 1 89 ? 12.247 -0.726 9.319 1.00 82.00 89 SER A N 1
ATOM 671 C CA . SER A 1 89 ? 13.309 -0.774 8.304 1.00 82.00 89 SER A CA 1
ATOM 672 C C . SER A 1 89 ? 13.593 -2.202 7.826 1.00 82.00 89 SER A C 1
ATOM 674 O O . SER A 1 89 ? 13.614 -2.465 6.622 1.00 82.00 89 SER A O 1
ATOM 676 N N . SER A 1 90 ? 13.735 -3.153 8.756 1.00 82.25 90 SER A N 1
ATOM 677 C CA . SER A 1 90 ? 13.967 -4.563 8.418 1.00 82.25 90 SER A CA 1
ATOM 678 C C . SER A 1 90 ? 12.802 -5.168 7.626 1.00 82.25 90 SER A C 1
ATOM 680 O O . SER A 1 90 ? 13.016 -5.852 6.620 1.00 82.25 90 SER A O 1
ATOM 682 N N . ALA A 1 91 ? 11.566 -4.871 8.032 1.00 84.81 91 ALA A N 1
ATOM 683 C CA . ALA A 1 91 ? 10.369 -5.371 7.371 1.00 84.81 91 ALA A CA 1
ATOM 684 C C . ALA A 1 91 ? 10.197 -4.808 5.964 1.00 84.81 91 ALA A C 1
ATOM 686 O O . ALA A 1 91 ? 9.903 -5.562 5.037 1.00 84.81 91 ALA A O 1
ATOM 687 N N . LEU A 1 92 ? 10.438 -3.509 5.781 1.00 85.44 92 LEU A N 1
ATOM 688 C CA . LEU A 1 92 ? 10.379 -2.870 4.471 1.00 85.44 92 LEU A CA 1
ATOM 689 C C . LEU A 1 92 ? 11.434 -3.450 3.527 1.00 85.44 92 LEU A C 1
ATOM 691 O O . LEU A 1 92 ? 11.098 -3.821 2.409 1.00 85.44 92 LEU A O 1
ATOM 695 N N . GLN A 1 93 ? 12.676 -3.643 3.981 1.00 85.00 93 GLN A N 1
ATOM 696 C CA . GLN A 1 93 ? 13.718 -4.283 3.165 1.00 85.00 93 GLN A CA 1
ATOM 697 C C . GLN A 1 93 ? 13.371 -5.727 2.779 1.00 85.00 93 GLN A C 1
ATOM 699 O O . GLN A 1 93 ? 13.631 -6.162 1.654 1.00 85.00 93 GLN A O 1
ATOM 704 N N . GLY A 1 94 ? 12.812 -6.502 3.714 1.00 83.31 94 GLY A N 1
ATOM 705 C CA . GLY A 1 94 ? 12.325 -7.853 3.434 1.00 83.31 94 GLY A CA 1
ATOM 706 C C . GLY A 1 94 ? 11.205 -7.842 2.397 1.00 83.31 94 GLY A C 1
ATOM 707 O O . GLY A 1 94 ? 11.228 -8.617 1.444 1.00 83.31 94 GLY A O 1
ATOM 708 N N . THR A 1 95 ? 10.275 -6.906 2.543 1.00 86.88 95 THR A N 1
ATOM 709 C CA . THR A 1 95 ? 9.095 -6.826 1.693 1.00 86.88 95 THR A CA 1
ATOM 710 C C . THR A 1 95 ? 9.414 -6.327 0.289 1.00 86.88 95 THR A C 1
ATOM 712 O O . THR A 1 95 ? 8.955 -6.923 -0.678 1.00 86.88 95 THR A O 1
ATOM 715 N N . THR A 1 96 ? 10.261 -5.307 0.139 1.00 85.06 96 THR A N 1
ATOM 716 C CA . THR A 1 96 ? 10.695 -4.832 -1.183 1.00 85.06 96 THR A CA 1
ATOM 717 C C . THR A 1 96 ? 11.344 -5.957 -1.986 1.00 85.06 96 THR A C 1
ATOM 719 O O . THR A 1 96 ? 11.044 -6.118 -3.164 1.00 85.06 96 THR A O 1
ATOM 722 N N . ARG A 1 97 ? 12.173 -6.798 -1.350 1.00 85.88 97 ARG A N 1
ATOM 723 C CA . ARG A 1 97 ? 12.763 -7.971 -2.016 1.00 85.88 97 ARG A CA 1
ATOM 724 C C . ARG A 1 97 ? 11.715 -8.988 -2.462 1.00 85.88 97 ARG A C 1
ATOM 726 O O . ARG A 1 97 ? 11.851 -9.539 -3.546 1.00 85.88 97 ARG A O 1
ATOM 733 N N . GLN A 1 98 ? 10.682 -9.224 -1.652 1.00 86.75 98 GLN A N 1
ATOM 734 C CA . GLN A 1 98 ? 9.577 -10.111 -2.024 1.00 86.75 98 GLN A CA 1
ATOM 735 C C . GLN A 1 98 ? 8.787 -9.549 -3.206 1.00 86.75 98 GLN A C 1
ATOM 737 O O . GLN A 1 98 ? 8.563 -10.272 -4.167 1.00 86.75 98 GLN A O 1
ATOM 742 N N . LEU A 1 99 ? 8.430 -8.262 -3.172 1.00 87.56 99 LEU A N 1
ATOM 743 C CA . LEU A 1 99 ? 7.690 -7.603 -4.251 1.00 87.56 99 LEU A CA 1
ATOM 744 C C . LEU A 1 99 ? 8.459 -7.632 -5.577 1.00 87.56 99 LEU A C 1
ATOM 746 O O . LEU A 1 99 ? 7.867 -7.897 -6.615 1.00 87.56 99 LEU A O 1
ATOM 750 N N . LEU A 1 100 ? 9.779 -7.421 -5.545 1.00 87.06 100 LEU A N 1
ATOM 751 C CA . LEU A 1 100 ? 10.632 -7.507 -6.737 1.00 87.06 100 LEU A CA 1
ATOM 752 C C . LEU A 1 100 ? 10.709 -8.920 -7.335 1.00 87.06 100 LEU A C 1
ATOM 754 O O . LEU A 1 100 ? 11.030 -9.061 -8.510 1.00 87.06 100 LEU A O 1
ATOM 758 N N . ALA A 1 101 ? 10.446 -9.953 -6.534 1.00 88.88 101 ALA A N 1
ATOM 759 C CA . ALA A 1 101 ? 10.432 -11.343 -6.979 1.00 88.88 101 ALA A CA 1
ATOM 760 C C . ALA A 1 101 ? 9.038 -11.820 -7.428 1.00 88.88 101 ALA A C 1
ATOM 762 O O . ALA A 1 101 ? 8.910 -12.951 -7.893 1.00 88.88 101 ALA A O 1
ATOM 763 N N . MET A 1 102 ? 7.992 -11.004 -7.264 1.00 89.38 102 MET A N 1
ATOM 764 C CA . MET A 1 102 ? 6.628 -11.371 -7.640 1.00 89.38 102 MET A CA 1
ATOM 765 C C . MET A 1 102 ? 6.382 -11.157 -9.133 1.00 89.38 102 MET A C 1
ATOM 767 O O . MET A 1 102 ? 6.794 -10.160 -9.721 1.00 89.38 102 MET A O 1
ATOM 771 N N . GLU A 1 103 ? 5.638 -12.080 -9.733 1.00 91.94 103 GLU A N 1
ATOM 772 C CA . GLU A 1 103 ? 5.101 -11.906 -11.080 1.00 91.94 103 GLU A CA 1
ATOM 773 C C . GLU A 1 103 ? 3.993 -10.844 -11.098 1.00 91.94 103 GLU A C 1
ATOM 775 O O . GLU A 1 103 ? 3.315 -10.613 -10.093 1.00 91.94 103 GLU A O 1
ATOM 780 N N . GLN A 1 104 ? 3.752 -10.239 -12.265 1.00 87.69 104 GLN A N 1
ATOM 781 C CA . GLN A 1 104 ? 2.775 -9.155 -12.410 1.00 87.69 104 GLN A CA 1
ATOM 782 C C . GLN A 1 104 ? 1.373 -9.548 -11.920 1.00 87.69 104 GLN A C 1
ATOM 784 O O . GLN A 1 104 ? 0.758 -8.799 -11.168 1.00 87.69 104 GLN A O 1
ATOM 789 N N . ALA A 1 105 ? 0.896 -10.750 -12.259 1.00 91.19 105 ALA A N 1
ATOM 790 C CA . ALA A 1 105 ? -0.413 -11.227 -11.812 1.00 91.19 105 ALA A CA 1
ATOM 791 C C . ALA A 1 105 ? -0.508 -11.344 -10.278 1.00 91.19 105 ALA A C 1
ATOM 793 O O . ALA A 1 105 ? -1.546 -11.043 -9.688 1.00 91.19 105 ALA A O 1
ATOM 794 N N . ALA A 1 106 ? 0.585 -11.742 -9.618 1.00 91.94 106 ALA A N 1
ATOM 795 C CA . ALA A 1 106 ? 0.644 -11.811 -8.163 1.00 91.94 106 ALA A CA 1
ATOM 796 C C . ALA A 1 106 ? 0.678 -10.409 -7.535 1.00 91.94 106 ALA A C 1
ATOM 798 O O . ALA A 1 106 ? 0.047 -10.189 -6.502 1.00 91.94 106 ALA A O 1
ATOM 799 N N . LEU A 1 107 ? 1.375 -9.453 -8.159 1.00 90.44 107 LEU A N 1
ATOM 800 C CA . LEU A 1 107 ? 1.371 -8.050 -7.732 1.00 90.44 107 LEU A CA 1
ATOM 801 C C . LEU A 1 107 ? -0.025 -7.429 -7.845 1.00 90.44 107 LEU A C 1
ATOM 803 O O . LEU A 1 107 ? -0.446 -6.723 -6.931 1.00 90.44 107 LEU A O 1
ATOM 807 N N . ASP A 1 108 ? -0.755 -7.721 -8.921 1.00 91.50 108 ASP A N 1
ATOM 808 C CA . ASP A 1 108 ? -2.114 -7.216 -9.128 1.00 91.50 108 ASP A CA 1
ATOM 809 C C . ASP A 1 108 ? -3.091 -7.796 -8.093 1.00 91.50 108 ASP A C 1
ATOM 811 O O . ASP A 1 108 ? -3.862 -7.053 -7.477 1.00 91.50 108 ASP A O 1
ATOM 815 N N . ALA A 1 109 ? -3.009 -9.105 -7.826 1.00 93.44 109 ALA A N 1
ATOM 816 C CA . ALA A 1 109 ? -3.802 -9.756 -6.782 1.00 93.44 109 ALA A CA 1
ATOM 817 C C . ALA A 1 109 ? -3.504 -9.174 -5.389 1.00 93.44 109 ALA A C 1
ATOM 819 O O . ALA A 1 109 ? -4.415 -8.915 -4.598 1.00 93.44 109 ALA A O 1
ATOM 820 N N . GLU A 1 110 ? -2.231 -8.916 -5.099 1.00 94.00 110 GLU A N 1
ATOM 821 C CA . GLU A 1 110 ? -1.802 -8.313 -3.842 1.00 94.00 110 GLU A CA 1
ATOM 822 C C . GLU A 1 110 ? -2.286 -6.861 -3.712 1.00 94.00 110 GLU A C 1
ATOM 824 O O . GLU A 1 110 ? -2.780 -6.459 -2.656 1.00 94.00 110 GLU A O 1
ATOM 829 N N . MET A 1 111 ? -2.243 -6.086 -4.799 1.00 93.81 111 MET A N 1
ATOM 830 C CA . MET A 1 111 ? -2.782 -4.726 -4.843 1.00 93.81 111 MET A CA 1
ATOM 831 C C . MET A 1 111 ? -4.283 -4.728 -4.537 1.00 93.81 111 MET A C 1
ATOM 833 O O . MET A 1 111 ? -4.749 -3.948 -3.704 1.00 93.81 111 MET A O 1
ATOM 837 N N . GLN A 1 112 ? -5.035 -5.649 -5.146 1.00 95.31 112 GLN A N 1
ATOM 838 C CA . GLN A 1 112 ? -6.465 -5.805 -4.900 1.00 95.31 112 GLN A CA 1
ATOM 839 C C . GLN A 1 112 ? -6.752 -6.196 -3.445 1.00 95.31 112 GLN A C 1
ATOM 841 O O . GLN A 1 112 ? -7.644 -5.621 -2.818 1.00 95.31 112 GLN A O 1
ATOM 846 N N . ARG A 1 113 ? -5.967 -7.119 -2.871 1.00 95.69 113 ARG A N 1
ATOM 847 C CA . ARG A 1 113 ? -6.058 -7.508 -1.454 1.00 95.69 113 ARG A CA 1
ATOM 848 C C . ARG A 1 113 ? -5.873 -6.300 -0.532 1.00 95.69 113 ARG A C 1
ATOM 850 O O . ARG A 1 113 ? -6.686 -6.085 0.368 1.00 95.69 113 ARG A O 1
ATOM 857 N N . CYS A 1 114 ? -4.843 -5.494 -0.782 1.00 95.50 114 CYS A N 1
ATOM 858 C CA . CYS A 1 114 ? -4.554 -4.288 -0.012 1.00 95.50 114 CYS A CA 1
ATOM 859 C C . CYS A 1 114 ? -5.665 -3.232 -0.138 1.00 95.50 114 CYS A C 1
ATOM 861 O O . CYS A 1 114 ? -6.073 -2.631 0.858 1.00 95.50 114 CYS A O 1
ATOM 863 N N . THR A 1 115 ? -6.200 -3.013 -1.336 1.00 96.12 115 THR A N 1
ATOM 864 C CA . THR A 1 115 ? -7.299 -2.060 -1.541 1.00 96.12 115 THR A CA 1
ATOM 865 C C . THR A 1 115 ? -8.578 -2.527 -0.847 1.00 96.12 115 THR A C 1
ATOM 867 O O . THR A 1 115 ? -9.203 -1.751 -0.125 1.00 96.12 115 THR A O 1
ATOM 870 N N . ASN A 1 116 ? -8.938 -3.805 -0.979 1.00 96.44 116 ASN A N 1
ATOM 871 C CA . ASN A 1 116 ? -10.131 -4.370 -0.344 1.00 96.44 116 ASN A CA 1
ATOM 872 C C . ASN A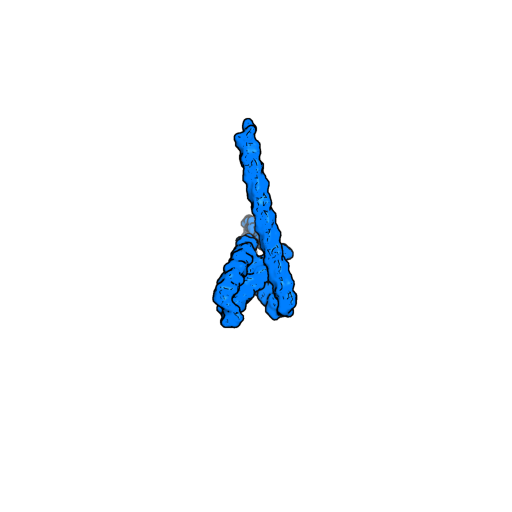 1 116 ? -10.060 -4.291 1.182 1.00 96.44 116 ASN A C 1
ATOM 874 O O . ASN A 1 116 ? -11.045 -3.939 1.829 1.00 96.44 116 ASN A O 1
ATOM 878 N N . PHE A 1 117 ? -8.891 -4.564 1.765 1.00 95.19 117 PHE A N 1
ATOM 879 C CA . PHE A 1 117 ? -8.702 -4.417 3.203 1.00 95.19 117 PHE A CA 1
ATOM 880 C C . PHE A 1 117 ? -8.958 -2.972 3.667 1.00 95.19 117 PHE A C 1
ATOM 882 O O . PHE A 1 117 ? -9.705 -2.759 4.622 1.00 95.19 117 PHE A O 1
ATOM 889 N N . TYR A 1 118 ? -8.404 -1.975 2.966 1.00 95.31 118 TYR A N 1
ATOM 890 C CA . TYR A 1 118 ? -8.669 -0.562 3.259 1.00 95.31 118 TYR A CA 1
ATOM 891 C C . TYR A 1 118 ? -10.165 -0.226 3.170 1.00 95.31 118 TYR A C 1
ATOM 893 O O . TYR A 1 118 ? -10.709 0.409 4.076 1.00 95.31 118 TYR A O 1
ATOM 901 N N . LEU A 1 119 ? -10.838 -0.666 2.102 1.00 95.69 119 LEU A N 1
ATOM 902 C CA . LEU A 1 119 ? -12.264 -0.409 1.900 1.00 95.69 119 LEU A CA 1
ATOM 903 C C . LEU A 1 119 ? -13.112 -1.010 3.026 1.00 95.69 119 LEU A C 1
ATOM 905 O O . LEU A 1 119 ? -13.994 -0.326 3.544 1.00 95.69 119 LEU A O 1
ATOM 909 N N . ASN A 1 120 ? -12.795 -2.233 3.455 1.00 95.75 120 ASN A N 1
ATOM 910 C CA . ASN A 1 120 ? -13.472 -2.893 4.568 1.00 95.75 120 ASN A CA 1
ATOM 911 C C . ASN A 1 120 ? -13.292 -2.115 5.875 1.00 95.75 120 ASN A C 1
ATOM 913 O O . ASN A 1 120 ? -14.275 -1.819 6.550 1.00 95.75 120 ASN A O 1
ATOM 917 N N . VAL A 1 121 ? -12.062 -1.702 6.206 1.00 93.50 121 VAL A N 1
ATOM 918 C CA . VAL A 1 121 ? -11.807 -0.896 7.413 1.00 93.50 121 VAL A CA 1
ATOM 919 C C . VAL A 1 121 ? -12.558 0.435 7.359 1.00 93.50 121 VAL A C 1
ATOM 921 O O . VAL A 1 121 ? -13.195 0.827 8.336 1.00 93.50 121 VAL A O 1
ATOM 924 N N . ARG A 1 122 ? -12.538 1.124 6.213 1.00 93.19 122 ARG A N 1
ATOM 925 C CA . ARG A 1 122 ? -13.257 2.391 6.028 1.00 93.19 122 ARG A CA 1
ATOM 926 C C . ARG A 1 122 ? -14.767 2.224 6.215 1.00 93.19 122 ARG A C 1
ATOM 928 O O . ARG A 1 122 ? -15.401 3.078 6.841 1.00 93.19 122 ARG A O 1
ATOM 935 N N . GLN A 1 123 ? -15.332 1.140 5.689 1.00 93.69 123 GLN A N 1
ATOM 936 C CA . GLN A 1 123 ? -16.747 0.822 5.842 1.00 93.69 123 GLN A CA 1
ATOM 937 C C . GLN A 1 123 ? -17.093 0.570 7.314 1.00 93.69 123 GLN A C 1
ATOM 939 O O . GLN A 1 123 ? -17.973 1.241 7.852 1.00 93.69 123 GLN A O 1
ATOM 944 N N . SER A 1 124 ? -16.327 -0.279 8.006 1.00 93.81 124 SER A N 1
ATOM 945 C CA . SER A 1 124 ? -16.532 -0.548 9.436 1.00 93.81 124 SER A CA 1
ATOM 946 C C . SER A 1 124 ? -16.416 0.714 10.297 1.00 93.81 124 SER A C 1
ATOM 948 O O . SER A 1 124 ? -17.191 0.904 11.231 1.00 93.81 124 SER A O 1
ATOM 950 N N . MET A 1 125 ? -15.489 1.623 9.976 1.00 90.69 125 MET A N 1
ATOM 951 C CA . MET A 1 125 ? -15.383 2.910 10.674 1.00 90.69 125 MET A CA 1
ATOM 952 C C . MET A 1 125 ? -16.602 3.809 10.444 1.00 90.69 125 MET A C 1
ATOM 954 O O . MET A 1 125 ? -17.021 4.519 11.358 1.00 90.69 125 MET A O 1
ATOM 958 N N . THR A 1 126 ? -17.165 3.798 9.236 1.00 92.06 126 THR A N 1
ATOM 959 C CA . THR A 1 126 ? -18.384 4.554 8.914 1.00 92.06 126 THR A CA 1
ATOM 960 C C . THR A 1 126 ? -19.571 4.030 9.715 1.00 92.06 126 THR A C 1
ATOM 962 O O . THR A 1 126 ? -20.280 4.811 10.348 1.00 92.06 126 THR A O 1
ATOM 965 N N . GLU A 1 127 ? -19.741 2.711 9.756 1.00 91.38 127 GLU A N 1
ATOM 966 C CA . GLU A 1 127 ? -20.802 2.049 10.521 1.00 91.38 127 GLU A CA 1
ATOM 967 C C . GLU A 1 127 ? -20.671 2.311 12.024 1.00 91.38 127 GLU A C 1
ATOM 969 O O . GLU A 1 127 ? -21.641 2.714 12.665 1.00 91.38 127 GLU A O 1
ATOM 974 N N . ALA A 1 128 ? -19.462 2.181 12.578 1.00 89.31 128 ALA A N 1
ATOM 975 C CA . ALA A 1 128 ? -19.203 2.457 13.989 1.00 89.31 128 ALA A CA 1
ATOM 976 C C . ALA A 1 128 ? -19.528 3.913 14.365 1.00 89.31 128 ALA A C 1
ATOM 978 O O . ALA A 1 128 ? -20.109 4.172 15.418 1.00 89.31 128 ALA A O 1
ATOM 979 N N . ARG A 1 129 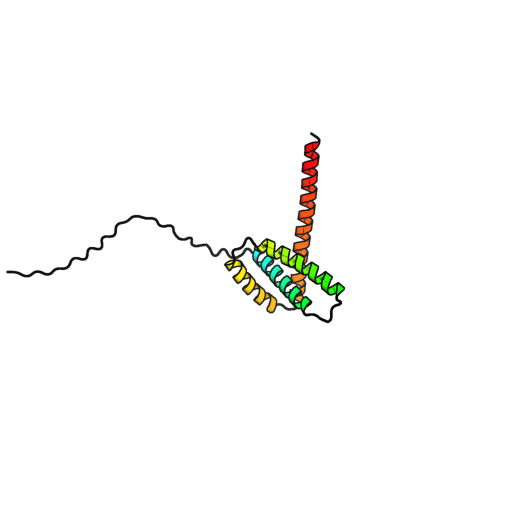? -19.206 4.878 13.491 1.00 90.50 129 ARG A N 1
ATOM 980 C CA . ARG A 1 129 ? -19.563 6.293 13.697 1.00 90.50 129 ARG A CA 1
ATOM 981 C C . ARG A 1 129 ? -21.072 6.515 13.674 1.00 90.50 129 ARG A C 1
ATOM 983 O O . ARG A 1 129 ? -21.575 7.268 14.504 1.00 90.50 129 ARG A O 1
ATOM 990 N N . ALA A 1 130 ? -21.787 5.863 12.758 1.00 90.00 130 ALA A N 1
ATOM 991 C CA . ALA A 1 130 ? -23.243 5.952 12.689 1.00 90.00 130 ALA A CA 1
ATOM 992 C C . ALA A 1 130 ? -23.902 5.385 13.959 1.00 90.00 130 ALA A C 1
ATOM 994 O O . ALA A 1 130 ? -24.772 6.031 14.541 1.00 90.00 130 ALA A O 1
ATOM 995 N N . GLN A 1 131 ? -23.432 4.230 14.435 1.00 89.00 131 GLN A N 1
ATOM 996 C CA . GLN A 1 131 ? -23.903 3.618 15.682 1.00 89.00 131 GLN A CA 1
ATOM 997 C C . GLN A 1 131 ? -23.604 4.502 16.901 1.00 89.00 131 GLN A C 1
ATOM 999 O O . GLN A 1 131 ? -24.476 4.713 17.742 1.00 89.00 131 GLN A O 1
ATOM 1004 N N . ALA A 1 132 ? -22.404 5.087 16.979 1.00 89.62 132 ALA A N 1
ATOM 1005 C CA . ALA A 1 132 ? -22.044 6.008 18.055 1.00 89.62 132 ALA A CA 1
ATOM 1006 C C . ALA A 1 132 ? -22.941 7.261 18.074 1.00 89.62 132 ALA A C 1
ATOM 1008 O O . ALA A 1 132 ? -23.392 7.682 19.138 1.00 89.62 132 ALA A O 1
ATOM 1009 N N . ALA A 1 133 ? -23.258 7.830 16.906 1.00 88.94 133 ALA A N 1
ATOM 1010 C CA . ALA A 1 133 ? -24.162 8.976 16.799 1.00 88.94 133 ALA A CA 1
ATOM 1011 C C . ALA A 1 133 ? -25.596 8.645 17.264 1.00 88.94 133 ALA A C 1
ATOM 1013 O O . ALA A 1 133 ? -26.250 9.462 17.919 1.00 88.94 133 ALA A O 1
ATOM 1014 N N . GLN A 1 134 ? -26.077 7.432 16.976 1.00 86.62 134 GLN A N 1
ATOM 1015 C CA . GLN A 1 134 ? -27.376 6.947 17.455 1.00 86.62 134 GLN A CA 1
ATOM 1016 C C . GLN A 1 134 ? -27.392 6.750 18.977 1.00 86.62 134 GLN A C 1
ATOM 1018 O O . GLN A 1 134 ? -28.345 7.156 19.637 1.00 86.62 134 GLN A O 1
ATOM 1023 N N . ALA A 1 135 ? -26.323 6.197 19.557 1.00 86.88 135 ALA A N 1
ATOM 1024 C CA . ALA A 1 135 ? -26.220 6.016 21.005 1.00 86.88 135 ALA A CA 1
ATOM 1025 C C . ALA A 1 135 ? -26.248 7.356 21.768 1.00 86.88 135 ALA A C 1
ATOM 1027 O O . ALA A 1 135 ? -26.921 7.470 22.790 1.00 86.88 135 ALA A O 1
ATOM 1028 N N . ILE A 1 136 ? -25.571 8.385 21.247 1.00 82.75 136 ILE A N 1
ATOM 1029 C CA . ILE A 1 136 ? -25.531 9.724 21.860 1.00 82.75 136 ILE A CA 1
ATOM 1030 C C . ILE A 1 136 ? -26.898 10.420 21.774 1.00 82.75 136 ILE A C 1
ATOM 1032 O O . ILE A 1 136 ? -27.346 11.019 22.748 1.00 82.75 136 ILE A O 1
ATOM 1036 N N . SER A 1 137 ? -27.582 10.329 20.630 1.00 75.69 137 SER A N 1
ATOM 1037 C CA . SER A 1 137 ? -28.910 10.941 20.455 1.00 75.69 137 SER A CA 1
ATOM 1038 C C . SER A 1 137 ? -30.004 10.238 21.269 1.00 75.69 137 SER A C 1
ATOM 1040 O O . SER A 1 137 ? -30.884 10.911 21.802 1.00 75.69 137 SER A O 1
ATOM 1042 N N . GLY A 1 138 ? -29.917 8.915 21.448 1.00 70.25 138 GLY A N 1
ATOM 1043 C CA . GLY A 1 138 ? -30.828 8.157 22.313 1.00 70.25 138 GLY A CA 1
ATOM 1044 C C . GLY A 1 138 ? -30.693 8.481 23.807 1.00 70.25 138 GLY A C 1
ATOM 1045 O O . GLY A 1 138 ? -31.674 8.381 24.537 1.00 70.25 138 GLY A O 1
ATOM 1046 N N . GLN A 1 139 ? -29.513 8.917 24.267 1.00 61.34 139 GLN A N 1
ATOM 1047 C CA . GLN A 1 139 ? -29.297 9.348 25.656 1.00 61.34 139 GLN A CA 1
ATOM 1048 C C . GLN A 1 139 ? -29.817 10.761 25.964 1.00 61.34 139 GLN A C 1
ATOM 1050 O O . GLN A 1 139 ? -30.001 11.082 27.129 1.00 61.34 139 GLN A O 1
ATOM 1055 N N . GLN A 1 140 ? -30.070 11.606 24.959 1.00 59.09 140 GLN A N 1
ATOM 1056 C CA . GLN A 1 140 ? -30.589 12.968 25.168 1.00 59.09 140 GLN A CA 1
ATOM 1057 C C . GLN A 1 140 ? -32.124 13.039 25.280 1.00 59.09 140 GLN A C 1
ATOM 1059 O O . GLN A 1 140 ? -32.668 14.121 25.488 1.00 59.09 140 GLN A O 1
ATOM 1064 N N . GLN A 1 141 ? -32.826 11.913 25.116 1.00 53.72 141 GLN A N 1
ATOM 1065 C CA . GLN A 1 141 ? -34.293 11.826 25.180 1.00 53.72 141 GLN A CA 1
ATOM 1066 C C . GLN A 1 141 ? -34.818 11.144 26.460 1.00 53.72 141 GLN A C 1
ATOM 1068 O O . GLN A 1 141 ? -36.013 10.856 26.541 1.00 53.72 141 GLN A O 1
ATOM 1073 N N . GLN A 1 142 ? -33.948 10.889 27.443 1.00 48.47 142 GLN A N 1
ATOM 1074 C CA . GLN A 1 142 ? -34.294 10.400 28.785 1.00 48.47 142 GLN A CA 1
ATOM 1075 C C . GLN A 1 142 ? -33.940 11.456 29.829 1.00 48.47 142 GLN A C 1
ATOM 1077 O O . GLN A 1 142 ? -34.705 11.568 30.811 1.00 48.47 142 GLN A O 1
#

Solvent-accessible surface area (backbone atoms only — not comparable to full-atom values): 8610 Å² total; per-residue (Å²): 136,90,82,88,81,90,84,88,83,84,86,87,76,80,90,85,78,91,67,76,80,74,68,83,71,71,82,70,69,76,51,72,69,54,54,50,35,43,39,41,24,52,50,32,48,51,53,41,58,53,55,71,71,52,82,90,56,56,70,66,63,46,50,55,54,46,51,54,32,50,54,51,27,51,52,29,48,63,68,50,66,82,54,56,71,68,61,50,52,55,48,41,58,55,36,53,55,51,59,74,70,50,54,69,71,57,50,52,53,49,50,51,51,44,51,50,51,52,50,51,54,54,49,53,54,51,52,52,50,54,52,50,54,50,55,56,57,61,63,75,77,116

pLDDT: mean 80.71, std 18.18, range [37.75, 97.12]

Radius of gyration: 28.84 Å; Cα contacts (8 Å, |Δi|>4): 56; chains: 1; bounding box: 102×31×82 Å

Nearest PDB structures (foldseek):
  6weo-assembly5_L  TM=4.942E-01  e=2.176E+00  Mus musculus
  1b5l-assembly1_A  TM=4.697E-01  e=3.624E+00  Komagataella pastoris
  2l3y-assembly1_A  TM=3.466E-01  e=5.092E+00  Mus musculus
  2v0o-assembly2_C  TM=2.766E-01  e=7.573E+00  Homo sapiens
  8to0-assembly1_AG  TM=2.602E-01  e=6.761E+00  Mus musculus